Protein AF-A0A5R1NK77-F1 (afdb_monomer_lite)

Foldseek 3Di:
DDDDDDDPPDPDPDDPVVVVVVVVVVVVVVVVCCVVPPVVVLVVQDVCNVVVVLVVLLVVLLVLLVLLQVLQVLQVQQDCVCPCSRPCNVVVHPHSLRVCCVVVVDDSVVSVVSNVVSQQLDFDADPVRHTHHHVDPVVNVCSNRSHDPDDPPDDDD

Structure (mmCIF, N/CA/C/O backbone):
data_AF-A0A5R1NK77-F1
#
_entry.id   AF-A0A5R1NK77-F1
#
loop_
_atom_site.group_PDB
_atom_site.id
_atom_site.type_symbol
_atom_site.label_atom_id
_atom_site.label_alt_id
_atom_site.label_comp_id
_atom_site.label_asym_id
_atom_site.label_entity_id
_atom_site.label_seq_id
_atom_site.pdbx_PDB_ins_code
_atom_site.Cartn_x
_atom_site.Cartn_y
_atom_site.Cartn_z
_atom_site.occupancy
_atom_site.B_iso_or_equiv
_atom_site.auth_seq_id
_atom_site.auth_comp_id
_atom_site.auth_asym_id
_atom_site.auth_atom_id
_atom_site.pdbx_PDB_model_num
ATOM 1 N N . MET A 1 1 ? -29.852 -39.018 9.594 1.00 40.97 1 MET A N 1
ATOM 2 C CA . MET A 1 1 ? -28.531 -38.868 8.945 1.00 40.97 1 MET A CA 1
ATOM 3 C C . MET A 1 1 ? -28.377 -37.417 8.512 1.00 40.97 1 MET A C 1
ATOM 5 O O . MET A 1 1 ? -28.526 -37.112 7.339 1.00 40.97 1 MET A O 1
ATOM 9 N N . THR A 1 2 ? -28.159 -36.520 9.474 1.00 37.84 2 THR A N 1
ATOM 10 C CA . THR A 1 2 ? -28.092 -35.072 9.231 1.00 37.84 2 THR A CA 1
ATOM 11 C C . THR A 1 2 ? -26.660 -34.627 9.478 1.00 37.84 2 THR A C 1
ATOM 13 O O . THR A 1 2 ? -26.249 -34.467 10.623 1.00 37.84 2 THR A O 1
ATOM 16 N N . SER A 1 3 ? -25.877 -34.505 8.413 1.00 36.97 3 SER A N 1
ATOM 17 C CA . SER A 1 3 ? -24.554 -33.887 8.4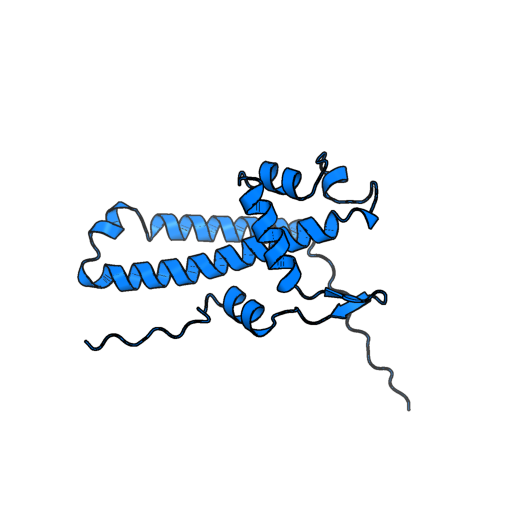53 1.00 36.97 3 SER A CA 1
ATOM 18 C C . SER A 1 3 ? -24.711 -32.364 8.445 1.00 36.97 3 SER A C 1
ATOM 20 O O . SER A 1 3 ? -25.256 -31.807 7.491 1.00 36.97 3 SER A O 1
ATOM 22 N N . LEU A 1 4 ? -24.253 -31.708 9.517 1.00 37.22 4 LEU A N 1
ATOM 23 C CA . LEU A 1 4 ? -23.977 -30.268 9.537 1.00 37.22 4 LEU A CA 1
ATOM 24 C C . LEU A 1 4 ? -22.867 -29.946 8.519 1.00 37.22 4 LEU A C 1
ATOM 26 O O . LEU A 1 4 ? -21.913 -30.722 8.430 1.00 37.22 4 LEU A O 1
ATOM 30 N N . PRO A 1 5 ? -22.918 -28.809 7.806 1.00 44.50 5 PRO A N 1
ATOM 31 C CA . PRO A 1 5 ? -21.735 -28.293 7.137 1.00 44.50 5 PRO A CA 1
ATOM 32 C C . PRO A 1 5 ? -20.773 -27.711 8.184 1.00 44.50 5 PRO A C 1
ATOM 34 O O . PRO A 1 5 ? -21.168 -26.915 9.036 1.00 44.50 5 PRO A O 1
ATOM 37 N N . GLU A 1 6 ? -19.511 -28.133 8.116 1.00 39.19 6 GLU A N 1
ATOM 38 C CA . GLU A 1 6 ? -18.385 -27.500 8.800 1.00 39.19 6 GLU A CA 1
ATOM 39 C C . GLU A 1 6 ? -18.332 -26.005 8.463 1.00 39.19 6 GLU A C 1
ATOM 41 O O . GLU A 1 6 ? -18.224 -25.606 7.303 1.00 39.19 6 GLU A O 1
ATOM 46 N N . THR A 1 7 ? -18.376 -25.173 9.500 1.00 36.28 7 THR A N 1
ATOM 47 C CA . THR A 1 7 ? -17.993 -23.764 9.429 1.00 36.28 7 THR A CA 1
ATOM 48 C C . THR A 1 7 ? -16.502 -23.688 9.084 1.00 36.28 7 THR A C 1
ATOM 50 O O . THR A 1 7 ? -15.697 -24.245 9.836 1.00 36.28 7 THR A O 1
ATOM 53 N N . PRO A 1 8 ? -16.078 -23.007 8.002 1.00 42.25 8 PRO A N 1
ATOM 54 C CA . PRO A 1 8 ? -14.660 -22.830 7.741 1.00 42.25 8 PRO A CA 1
ATOM 55 C C . PRO A 1 8 ? -14.063 -21.983 8.867 1.00 42.25 8 PRO A C 1
ATOM 57 O O . PRO A 1 8 ? -14.548 -20.892 9.176 1.00 42.25 8 PRO A O 1
ATOM 60 N N . ALA A 1 9 ? -13.034 -22.531 9.512 1.00 32.81 9 ALA A N 1
ATOM 61 C CA . ALA A 1 9 ? -12.301 -21.891 10.589 1.00 32.81 9 ALA A CA 1
ATOM 62 C C . ALA A 1 9 ? -11.898 -20.466 10.185 1.00 32.81 9 ALA A C 1
ATOM 64 O O . ALA A 1 9 ? -11.292 -20.244 9.136 1.00 32.81 9 ALA A O 1
ATOM 65 N N . ALA A 1 10 ? -12.255 -19.508 11.040 1.00 39.66 10 ALA A N 1
ATOM 66 C CA . ALA A 1 10 ? -11.809 -18.132 10.949 1.00 39.66 10 ALA A CA 1
ATOM 67 C C . ALA A 1 10 ? -10.282 -18.106 10.794 1.00 39.66 10 ALA A C 1
ATOM 69 O O . ALA A 1 10 ? -9.565 -18.573 11.676 1.00 39.66 10 ALA A O 1
ATOM 70 N N . ASP A 1 11 ? -9.833 -17.580 9.655 1.00 40.38 11 ASP A N 1
ATOM 71 C CA . ASP A 1 11 ? -8.439 -17.431 9.242 1.00 40.38 11 ASP A CA 1
ATOM 72 C C . ASP A 1 11 ? -7.568 -16.976 10.425 1.00 40.38 11 ASP A C 1
ATOM 74 O O . ASP A 1 11 ? -7.644 -15.827 10.887 1.00 40.38 11 ASP A O 1
ATOM 78 N N . ALA A 1 12 ? -6.820 -17.925 10.994 1.00 41.22 12 ALA A N 1
ATOM 79 C CA . ALA A 1 12 ? -5.947 -17.685 12.126 1.00 41.22 12 ALA A CA 1
ATOM 80 C C . ALA A 1 12 ? -4.888 -16.687 11.667 1.00 41.22 12 ALA A C 1
ATOM 82 O O . ALA A 1 12 ? -4.073 -16.996 10.799 1.00 41.22 12 ALA A O 1
ATOM 83 N N . ALA A 1 13 ? -4.929 -15.473 12.225 1.00 51.34 13 ALA A N 1
ATOM 84 C CA . ALA A 1 13 ? -4.011 -14.407 11.853 1.00 51.34 13 ALA A CA 1
ATOM 85 C C . ALA A 1 13 ? -2.571 -14.956 11.814 1.00 51.34 13 ALA A C 1
ATOM 87 O O . ALA A 1 13 ? -2.136 -15.531 12.819 1.00 51.34 13 ALA A O 1
ATOM 88 N N . PRO A 1 14 ? -1.840 -14.800 10.692 1.00 59.91 14 PRO A N 1
ATOM 89 C CA . PRO A 1 14 ? -0.502 -15.350 10.571 1.00 59.91 14 PRO A CA 1
ATOM 90 C C . PRO A 1 14 ? 0.342 -14.908 11.769 1.00 59.91 14 PRO A C 1
ATOM 92 O O . PRO A 1 14 ? 0.406 -13.718 12.094 1.00 59.91 14 PRO A O 1
ATOM 95 N N . GLY A 1 15 ? 0.939 -15.879 12.465 1.00 64.81 15 GLY A N 1
ATOM 96 C CA . GLY A 1 15 ? 1.728 -15.620 13.666 1.00 64.81 15 GLY A CA 1
ATOM 97 C C . GLY A 1 15 ? 2.932 -14.704 13.391 1.00 64.81 15 GLY A C 1
ATOM 98 O O . GLY A 1 15 ? 3.314 -14.497 12.238 1.00 64.81 15 GLY A O 1
ATOM 99 N N . PRO A 1 16 ? 3.592 -14.171 14.436 1.00 70.25 16 PRO A N 1
ATOM 100 C CA . PRO A 1 16 ? 4.721 -13.243 14.290 1.00 70.25 16 PRO A CA 1
ATOM 101 C C . PRO A 1 16 ? 5.866 -13.787 13.413 1.00 70.25 16 PRO A C 1
ATOM 103 O O . PRO A 1 16 ? 6.534 -13.009 12.736 1.00 70.25 16 PRO A O 1
ATOM 106 N N . SER A 1 17 ? 6.045 -15.112 13.364 1.00 77.12 17 SER A N 1
ATOM 107 C CA . SER A 1 17 ? 6.995 -15.789 12.468 1.00 77.12 17 SER A CA 1
ATOM 108 C C . SER A 1 17 ? 6.634 -15.632 10.982 1.00 77.12 17 SER A C 1
ATOM 110 O O . SER A 1 17 ? 7.486 -15.275 10.174 1.00 77.12 17 SER A O 1
ATOM 112 N N . ALA A 1 18 ? 5.356 -15.781 10.618 1.00 81.69 18 ALA A N 1
ATOM 113 C CA . ALA A 1 18 ? 4.898 -15.622 9.236 1.00 81.69 18 ALA A CA 1
ATOM 114 C C . ALA A 1 18 ? 5.074 -14.177 8.740 1.00 81.69 18 ALA A C 1
ATOM 116 O O . ALA A 1 18 ? 5.486 -13.947 7.605 1.00 81.69 18 ALA A O 1
ATOM 117 N N . ALA A 1 19 ? 4.839 -13.192 9.615 1.00 81.81 19 ALA A N 1
ATOM 118 C CA . ALA A 1 19 ? 5.123 -11.792 9.308 1.00 81.81 19 ALA A CA 1
ATOM 119 C C . ALA A 1 19 ? 6.626 -11.540 9.082 1.00 81.81 19 ALA A C 1
ATOM 121 O O . ALA A 1 19 ? 6.992 -10.793 8.177 1.00 81.81 19 ALA A O 1
ATOM 122 N N . ALA A 1 20 ? 7.502 -12.172 9.871 1.00 87.62 20 ALA A N 1
ATOM 123 C CA . ALA A 1 20 ? 8.949 -12.068 9.690 1.00 87.62 20 ALA A CA 1
ATOM 124 C C . ALA A 1 20 ? 9.416 -12.697 8.365 1.00 87.62 20 ALA A C 1
ATOM 126 O O . ALA A 1 20 ? 10.204 -12.073 7.652 1.00 87.62 20 ALA A O 1
ATOM 127 N N . CYS A 1 21 ? 8.889 -13.872 8.001 1.00 90.50 21 CYS A N 1
ATOM 128 C CA . CYS A 1 21 ? 9.139 -14.507 6.704 1.00 90.50 21 CYS A CA 1
ATOM 129 C C . CYS A 1 21 ? 8.709 -13.606 5.541 1.00 90.50 21 CYS A C 1
ATOM 131 O O . CYS A 1 21 ? 9.525 -13.310 4.674 1.00 90.50 21 CYS A O 1
ATOM 133 N N . ALA A 1 22 ? 7.485 -13.069 5.576 1.00 89.06 22 ALA A N 1
ATOM 134 C CA . ALA A 1 22 ? 6.996 -12.166 4.535 1.00 89.06 22 ALA A CA 1
ATOM 135 C C . ALA A 1 22 ? 7.875 -10.907 4.389 1.00 89.06 22 ALA A C 1
ATOM 137 O O . ALA A 1 22 ? 8.160 -10.455 3.281 1.00 89.06 22 ALA A O 1
ATOM 138 N N . VAL A 1 23 ? 8.357 -10.340 5.503 1.00 92.06 23 VAL A N 1
ATOM 139 C CA . VAL A 1 23 ? 9.300 -9.209 5.470 1.00 92.06 23 VAL A CA 1
ATOM 140 C C . VAL A 1 23 ? 10.643 -9.611 4.850 1.00 92.06 23 VAL A C 1
ATOM 142 O O . VAL A 1 23 ? 11.216 -8.825 4.093 1.00 92.06 23 VAL A O 1
ATOM 145 N N . ALA A 1 24 ? 11.160 -10.801 5.161 1.00 92.69 24 ALA A N 1
ATOM 146 C CA . ALA A 1 24 ? 12.404 -11.304 4.582 1.00 92.69 24 ALA A CA 1
ATOM 147 C C . ALA A 1 24 ? 12.276 -11.525 3.065 1.00 92.69 24 ALA A C 1
ATOM 149 O O . ALA A 1 24 ? 13.134 -11.068 2.311 1.00 92.69 24 ALA A O 1
ATOM 150 N N . GLU A 1 25 ? 11.175 -12.125 2.615 1.00 92.88 25 GLU A N 1
ATOM 151 C CA . GLU A 1 25 ? 10.868 -12.321 1.194 1.00 92.88 25 GLU A CA 1
ATOM 152 C C . GLU A 1 25 ? 10.759 -10.990 0.442 1.00 92.88 25 GLU A C 1
ATOM 154 O O . GLU A 1 25 ? 11.396 -10.811 -0.596 1.00 92.88 25 GLU A O 1
ATOM 159 N N . LEU A 1 26 ? 10.030 -10.008 0.989 1.00 92.56 26 LEU A N 1
ATOM 160 C CA . LEU A 1 26 ? 9.918 -8.675 0.384 1.00 92.56 26 LEU A CA 1
ATOM 161 C C . LEU A 1 26 ? 11.280 -7.981 0.245 1.00 92.56 26 LEU A C 1
ATOM 163 O O . LEU A 1 26 ? 11.536 -7.316 -0.760 1.00 92.56 26 LEU A O 1
ATOM 167 N N . ARG A 1 27 ? 12.167 -8.139 1.235 1.00 93.94 27 ARG A N 1
ATOM 168 C CA . ARG A 1 27 ? 13.537 -7.607 1.171 1.00 93.94 27 ARG A CA 1
ATOM 169 C C . ARG A 1 27 ? 14.371 -8.309 0.103 1.00 93.94 27 ARG A C 1
ATOM 171 O O . ARG A 1 27 ? 15.081 -7.624 -0.629 1.00 93.94 27 ARG A O 1
ATOM 178 N N . ALA A 1 28 ? 14.267 -9.632 -0.010 1.00 93.25 28 ALA A N 1
ATOM 179 C CA . ALA A 1 28 ? 14.971 -10.403 -1.032 1.00 93.25 28 ALA A CA 1
ATOM 180 C C . ALA A 1 28 ? 14.516 -10.016 -2.449 1.00 93.25 28 ALA A C 1
ATOM 182 O O . ALA A 1 28 ? 15.352 -9.758 -3.314 1.00 93.25 28 ALA A O 1
ATOM 183 N N . LEU A 1 29 ? 13.204 -9.877 -2.669 1.00 91.31 29 LEU A N 1
ATOM 184 C CA . LEU A 1 29 ? 12.649 -9.402 -3.940 1.00 91.31 29 LEU A CA 1
ATOM 185 C C . LEU A 1 29 ? 13.138 -7.988 -4.283 1.00 91.31 29 LEU A C 1
ATOM 187 O O . LEU A 1 29 ? 13.544 -7.734 -5.416 1.00 91.31 29 LEU A O 1
ATOM 191 N N . ALA A 1 30 ? 13.144 -7.070 -3.311 1.00 90.06 30 ALA A N 1
ATOM 192 C CA . ALA A 1 30 ? 13.646 -5.712 -3.519 1.00 90.06 30 ALA A CA 1
ATOM 193 C C . ALA A 1 30 ? 15.144 -5.688 -3.875 1.00 90.06 30 ALA A C 1
ATOM 195 O O . ALA A 1 30 ? 15.544 -4.940 -4.769 1.00 90.06 30 ALA A O 1
ATOM 196 N N . ALA A 1 31 ? 15.960 -6.520 -3.219 1.00 89.19 31 ALA A N 1
ATOM 197 C CA . ALA A 1 31 ? 17.381 -6.660 -3.530 1.00 89.19 31 ALA A CA 1
ATOM 198 C C . ALA A 1 31 ? 17.599 -7.194 -4.957 1.00 89.19 31 ALA A C 1
ATOM 200 O O . ALA A 1 31 ? 18.307 -6.562 -5.740 1.00 89.19 31 ALA A O 1
ATOM 201 N N . GLY A 1 32 ? 16.912 -8.279 -5.334 1.00 90.31 32 GLY A N 1
ATOM 202 C CA . GLY A 1 32 ? 17.013 -8.860 -6.678 1.00 90.31 32 GLY A CA 1
ATOM 203 C C . GLY A 1 32 ? 16.576 -7.902 -7.794 1.00 90.31 32 GLY A C 1
ATOM 204 O O . GLY A 1 32 ? 17.210 -7.839 -8.852 1.00 90.31 32 GLY A O 1
ATOM 205 N N . LEU A 1 33 ? 15.541 -7.086 -7.553 1.00 87.31 33 LEU A N 1
ATOM 206 C CA . LEU A 1 33 ? 15.130 -6.021 -8.478 1.00 87.31 33 LEU A CA 1
ATOM 207 C C . LEU A 1 33 ? 16.206 -4.939 -8.624 1.00 87.31 33 LEU A C 1
ATOM 209 O O . LEU A 1 33 ? 16.495 -4.519 -9.743 1.00 87.31 33 LEU A O 1
ATOM 213 N N . GLY A 1 34 ? 16.815 -4.500 -7.519 1.00 84.44 34 GLY A N 1
ATOM 214 C CA . GLY A 1 34 ? 17.885 -3.498 -7.534 1.00 84.44 34 GLY A CA 1
ATOM 215 C C . GLY A 1 34 ? 19.156 -3.975 -8.244 1.00 84.44 34 GLY A C 1
ATOM 216 O O . GLY A 1 34 ? 19.842 -3.184 -8.893 1.00 84.44 34 GLY A O 1
ATOM 217 N N . GLU A 1 35 ? 19.457 -5.270 -8.170 1.00 84.56 35 GLU A N 1
ATOM 218 C CA . GLU A 1 35 ? 20.558 -5.890 -8.910 1.00 84.56 35 GLU A CA 1
ATOM 219 C C . GLU A 1 35 ? 20.272 -5.970 -10.412 1.00 84.56 35 GLU A C 1
ATOM 221 O O . GLU A 1 35 ? 21.148 -5.645 -11.217 1.00 84.56 35 GLU A O 1
ATOM 226 N N . SER A 1 36 ? 19.043 -6.340 -10.780 1.00 79.12 36 SER A N 1
ATOM 227 C CA . SER A 1 36 ? 18.631 -6.565 -12.172 1.00 79.12 36 SER A CA 1
ATOM 228 C C . SER A 1 36 ? 18.364 -5.269 -12.948 1.00 79.12 36 SER A C 1
ATOM 230 O O . SER A 1 36 ? 18.689 -5.169 -14.129 1.00 79.12 36 SER A O 1
ATOM 232 N N . LEU A 1 37 ? 17.782 -4.256 -12.296 1.00 78.12 37 LEU A N 1
ATOM 233 C CA . LEU A 1 37 ? 17.339 -2.996 -12.909 1.00 78.12 37 LEU A CA 1
ATOM 234 C C . LEU A 1 37 ? 18.116 -1.798 -12.358 1.00 78.12 37 LEU A C 1
ATOM 236 O O . LEU A 1 37 ? 17.546 -0.796 -11.921 1.00 78.12 37 LEU A O 1
ATOM 240 N N . ARG A 1 38 ? 19.448 -1.879 -12.392 1.00 78.38 38 ARG A N 1
ATOM 241 C CA . ARG A 1 38 ? 20.295 -0.731 -12.048 1.00 78.38 38 ARG A CA 1
ATOM 242 C C . ARG A 1 38 ? 19.979 0.447 -12.969 1.00 78.38 38 ARG A C 1
ATOM 244 O O . ARG A 1 38 ? 19.789 0.269 -14.169 1.00 78.38 38 ARG A O 1
ATOM 251 N N . TYR A 1 39 ? 20.009 1.667 -12.433 1.00 67.81 39 TYR A N 1
ATOM 252 C CA . TYR A 1 39 ? 19.754 2.895 -13.201 1.00 67.81 39 TYR A CA 1
ATOM 253 C C . TYR A 1 39 ? 20.605 2.989 -14.483 1.00 67.81 39 TYR A C 1
ATOM 255 O O . TYR A 1 39 ? 20.131 3.410 -15.535 1.00 67.81 39 TYR A O 1
ATOM 263 N N . SER A 1 40 ? 21.853 2.517 -14.428 1.00 68.31 40 SER A N 1
ATOM 264 C CA . SER A 1 40 ? 22.761 2.459 -15.578 1.00 68.31 40 SER A CA 1
ATOM 265 C C . SER A 1 40 ? 22.330 1.477 -16.677 1.00 68.31 40 SER A C 1
ATOM 267 O O . SER A 1 40 ? 22.705 1.674 -17.832 1.00 68.31 40 SER A O 1
ATOM 269 N N . ALA A 1 41 ? 21.542 0.449 -16.349 1.00 70.00 41 ALA A N 1
ATOM 270 C CA . ALA A 1 41 ? 20.988 -0.499 -17.314 1.00 70.00 41 ALA A CA 1
ATOM 271 C C . ALA A 1 41 ? 19.822 0.110 -18.104 1.00 70.00 41 ALA A C 1
ATOM 273 O O . ALA A 1 41 ? 19.690 -0.170 -19.291 1.00 70.00 41 ALA A O 1
ATOM 274 N N . VAL A 1 42 ? 19.041 1.009 -17.489 1.00 69.50 42 VAL A N 1
ATOM 275 C CA . VAL A 1 42 ? 17.888 1.660 -18.137 1.00 69.50 42 VAL A CA 1
ATOM 276 C C . VAL A 1 42 ? 18.301 2.422 -19.399 1.00 69.50 42 VAL A C 1
ATOM 278 O O . VAL A 1 42 ? 17.603 2.370 -20.404 1.00 69.50 42 VAL A O 1
ATOM 281 N N . ARG A 1 43 ? 19.482 3.057 -19.386 1.00 70.25 43 ARG A N 1
ATOM 282 C CA . ARG A 1 43 ? 20.026 3.807 -20.533 1.00 70.25 43 ARG A CA 1
ATOM 283 C C . ARG A 1 43 ? 20.440 2.925 -21.721 1.00 70.25 43 ARG A C 1
ATOM 285 O O . ARG A 1 43 ? 20.710 3.460 -22.785 1.00 70.25 43 ARG A O 1
ATOM 292 N N . ARG A 1 44 ? 20.564 1.607 -21.530 1.00 71.62 44 ARG A N 1
ATOM 293 C CA . ARG A 1 44 ? 20.968 0.648 -22.575 1.00 71.62 44 ARG A CA 1
ATOM 294 C C . ARG A 1 44 ? 19.792 -0.059 -23.238 1.00 71.62 44 ARG A C 1
ATOM 296 O O . ARG A 1 44 ? 20.007 -0.828 -24.168 1.00 71.62 44 ARG A O 1
ATOM 303 N N . PHE A 1 45 ? 18.574 0.133 -22.742 1.00 77.00 45 PHE A N 1
ATOM 304 C CA . PHE A 1 45 ? 17.404 -0.381 -23.431 1.00 77.00 45 PHE A CA 1
ATOM 305 C C . PHE A 1 45 ? 17.055 0.626 -24.524 1.00 77.00 45 PHE A C 1
ATOM 307 O O . PHE A 1 45 ? 16.535 1.690 -24.216 1.00 77.00 45 PHE A O 1
ATOM 314 N N . ASP A 1 46 ? 17.395 0.310 -25.773 1.00 76.38 46 ASP A N 1
ATOM 315 C CA . ASP A 1 46 ? 16.994 1.101 -26.940 1.00 76.38 46 ASP A CA 1
ATOM 316 C C . ASP A 1 46 ? 15.489 0.855 -27.198 1.00 76.38 46 ASP A C 1
ATOM 318 O O . ASP A 1 46 ? 14.629 1.305 -26.437 1.00 76.38 46 ASP A O 1
ATOM 322 N N . ASP A 1 47 ? 15.136 0.002 -28.161 1.00 74.81 47 ASP A N 1
ATOM 323 C CA . ASP A 1 47 ? 13.735 -0.341 -28.470 1.00 74.81 47 ASP A CA 1
ATOM 324 C C . ASP A 1 47 ? 13.031 -1.136 -27.351 1.00 74.81 47 ASP A C 1
ATOM 326 O O . ASP A 1 47 ? 11.801 -1.214 -27.267 1.00 74.81 47 ASP A O 1
ATOM 330 N N . GLY A 1 48 ? 13.813 -1.733 -26.447 1.00 82.06 48 GLY A N 1
ATOM 331 C CA . GLY A 1 48 ? 13.313 -2.476 -25.291 1.00 82.06 48 GLY A CA 1
ATOM 332 C C . GLY A 1 48 ? 12.781 -1.594 -24.157 1.00 82.06 48 GLY A C 1
ATOM 333 O O . GLY A 1 48 ? 12.088 -2.111 -23.277 1.00 82.06 48 GLY A O 1
ATOM 334 N N . LEU A 1 49 ? 13.062 -0.283 -24.159 1.00 85.38 49 LEU A N 1
ATOM 335 C CA . LEU A 1 49 ? 12.773 0.595 -23.020 1.00 85.38 49 LEU A CA 1
ATOM 336 C C . LEU A 1 49 ? 11.289 0.642 -22.672 1.00 85.38 49 LEU A C 1
ATOM 338 O O . LEU A 1 49 ? 10.924 0.540 -21.504 1.00 85.38 49 LEU A O 1
ATOM 342 N N . LEU A 1 50 ? 10.420 0.751 -23.679 1.00 87.75 50 LEU A N 1
ATOM 343 C CA . LEU A 1 50 ? 8.972 0.817 -23.466 1.00 87.75 50 LEU A CA 1
ATOM 344 C C . LEU A 1 50 ? 8.407 -0.504 -22.925 1.00 87.75 50 LEU A C 1
ATOM 346 O O . LEU A 1 50 ? 7.473 -0.496 -22.120 1.00 87.75 50 LEU A O 1
ATOM 350 N N . ARG A 1 51 ? 8.994 -1.644 -23.312 1.00 86.31 51 ARG A N 1
ATOM 351 C CA . ARG A 1 51 ? 8.624 -2.959 -22.763 1.00 86.31 51 ARG A CA 1
ATOM 352 C C . ARG A 1 51 ? 9.035 -3.065 -21.297 1.00 86.31 51 ARG A C 1
ATOM 354 O O . ARG A 1 51 ? 8.229 -3.492 -20.474 1.00 86.31 51 ARG A O 1
ATOM 361 N N . VAL A 1 52 ? 10.245 -2.609 -20.964 1.00 86.44 52 VAL A N 1
ATOM 362 C CA . VAL A 1 52 ? 10.726 -2.536 -19.577 1.00 86.44 52 VAL A CA 1
ATOM 363 C C . VAL A 1 52 ? 9.849 -1.594 -18.750 1.00 86.44 52 VAL A C 1
ATOM 365 O O . VAL A 1 52 ? 9.389 -1.987 -17.683 1.00 86.44 52 VAL A O 1
ATOM 368 N N . ALA A 1 53 ? 9.534 -0.398 -19.256 1.00 86.75 53 ALA A N 1
ATOM 369 C CA . ALA A 1 53 ? 8.641 0.550 -18.591 1.00 86.75 53 ALA A CA 1
ATOM 370 C C . ALA A 1 53 ? 7.253 -0.060 -18.332 1.00 86.75 53 ALA A C 1
ATOM 372 O O . ALA A 1 53 ? 6.726 0.040 -17.227 1.00 86.75 53 ALA A O 1
ATOM 373 N N . THR A 1 54 ? 6.694 -0.778 -19.310 1.00 88.12 54 THR A N 1
ATOM 374 C CA . THR A 1 54 ? 5.412 -1.482 -19.153 1.00 88.12 54 THR A CA 1
ATOM 375 C C . THR A 1 54 ? 5.479 -2.551 -18.058 1.00 88.12 54 THR A C 1
ATOM 377 O O . THR A 1 54 ? 4.563 -2.650 -17.241 1.00 88.12 54 THR A O 1
ATOM 380 N N . ALA A 1 55 ? 6.561 -3.332 -18.004 1.00 87.00 55 ALA A N 1
ATOM 381 C CA . ALA A 1 55 ? 6.752 -4.358 -16.980 1.00 87.00 55 ALA A CA 1
ATOM 382 C C . ALA A 1 55 ? 6.912 -3.752 -15.573 1.00 87.00 55 ALA A C 1
ATOM 384 O O . ALA A 1 55 ? 6.304 -4.239 -14.618 1.00 87.00 55 ALA A O 1
ATOM 385 N N . VAL A 1 56 ? 7.666 -2.654 -15.453 1.00 88.31 56 VAL A N 1
ATOM 386 C CA . VAL A 1 56 ? 7.814 -1.893 -14.202 1.00 88.31 56 VAL A CA 1
ATOM 387 C C . VAL A 1 56 ? 6.461 -1.378 -13.716 1.00 88.31 56 VAL A C 1
ATOM 389 O O . VAL A 1 56 ? 6.159 -1.483 -12.532 1.00 88.31 56 VAL A O 1
ATOM 392 N N . GLU A 1 57 ? 5.611 -0.894 -14.619 1.00 90.50 57 GLU A N 1
ATOM 393 C CA . GLU A 1 57 ? 4.261 -0.438 -14.283 1.00 90.50 57 GLU A CA 1
ATOM 394 C C . GLU A 1 57 ? 3.344 -1.577 -13.798 1.00 90.50 57 GLU A C 1
ATOM 396 O O . GLU A 1 57 ? 2.566 -1.389 -12.861 1.00 90.50 57 GLU A O 1
ATOM 401 N N . VAL A 1 58 ? 3.430 -2.775 -14.391 1.00 87.50 58 VAL A N 1
ATOM 402 C CA . VAL A 1 58 ? 2.689 -3.960 -13.907 1.00 87.50 58 VAL A CA 1
ATOM 403 C C . VAL A 1 58 ? 3.105 -4.308 -12.479 1.00 87.50 58 VAL A C 1
ATOM 405 O O . VAL A 1 58 ? 2.245 -4.444 -11.606 1.00 87.50 58 VAL A O 1
ATOM 408 N N . LEU A 1 59 ? 4.413 -4.383 -12.225 1.00 88.44 59 LEU A N 1
ATOM 409 C CA . LEU A 1 59 ? 4.956 -4.646 -10.893 1.00 88.44 59 LEU A CA 1
ATOM 410 C C . LEU A 1 59 ? 4.564 -3.544 -9.896 1.00 88.44 59 LEU A C 1
ATOM 412 O O . LEU A 1 59 ? 4.132 -3.832 -8.780 1.00 88.44 59 LEU A O 1
ATOM 416 N N . GLY A 1 60 ? 4.662 -2.277 -10.304 1.00 89.75 60 GLY A N 1
ATOM 417 C CA . GLY A 1 60 ? 4.278 -1.122 -9.496 1.00 89.75 60 GLY A CA 1
ATOM 418 C C . GLY A 1 60 ? 2.827 -1.201 -9.029 1.00 89.75 60 GLY A C 1
ATOM 419 O O . GLY A 1 60 ? 2.555 -0.994 -7.846 1.00 89.75 60 GLY A O 1
ATOM 420 N N . ARG A 1 61 ? 1.906 -1.605 -9.914 1.00 88.50 61 ARG A N 1
ATOM 421 C CA . ARG A 1 61 ? 0.493 -1.815 -9.564 1.00 88.50 61 ARG A CA 1
ATOM 422 C C . ARG A 1 61 ? 0.285 -2.946 -8.559 1.00 88.50 61 ARG A C 1
ATOM 424 O O . ARG A 1 61 ? -0.525 -2.779 -7.651 1.00 88.50 61 ARG A O 1
ATOM 431 N N . GLN A 1 62 ? 1.024 -4.051 -8.670 1.00 86.19 62 GLN A N 1
ATOM 432 C CA . GLN A 1 62 ? 0.967 -5.141 -7.685 1.00 86.19 62 GLN A CA 1
ATOM 433 C C . GLN A 1 62 ? 1.454 -4.671 -6.306 1.00 86.19 62 GLN A C 1
ATOM 435 O O . GLN A 1 62 ? 0.808 -4.913 -5.286 1.00 86.19 62 GLN A O 1
ATOM 440 N N . VAL A 1 63 ? 2.560 -3.922 -6.264 1.00 91.62 63 VAL A N 1
ATOM 441 C CA . VAL A 1 63 ? 3.076 -3.332 -5.019 1.00 91.62 63 VAL A CA 1
ATOM 442 C C . VAL A 1 63 ? 2.093 -2.306 -4.444 1.00 91.62 63 VAL A C 1
ATOM 444 O O . VAL A 1 63 ? 1.874 -2.261 -3.230 1.00 91.62 63 VAL A O 1
ATOM 447 N N . ASP A 1 64 ? 1.458 -1.495 -5.288 1.00 90.56 64 ASP A N 1
ATOM 448 C CA . ASP A 1 64 ? 0.413 -0.563 -4.866 1.00 90.56 64 ASP A CA 1
ATOM 449 C C . ASP A 1 64 ? -0.824 -1.280 -4.323 1.00 90.56 64 ASP A C 1
ATOM 451 O O . ASP A 1 64 ? -1.407 -0.805 -3.344 1.00 90.56 64 ASP A O 1
ATOM 455 N N . ALA A 1 65 ? -1.166 -2.457 -4.852 1.00 86.69 65 ALA A N 1
ATOM 456 C CA . ALA A 1 65 ? -2.199 -3.316 -4.284 1.00 86.69 65 ALA A CA 1
ATOM 457 C C . ALA A 1 65 ? -1.901 -3.686 -2.833 1.00 86.69 65 ALA A C 1
ATOM 459 O O . ALA A 1 65 ? -2.740 -3.486 -1.952 1.00 86.69 65 ALA A O 1
ATOM 460 N N . LEU A 1 66 ? -0.675 -4.138 -2.567 1.00 89.81 66 LEU A N 1
ATOM 461 C CA . LEU A 1 66 ? -0.226 -4.489 -1.222 1.00 89.81 66 LEU A CA 1
ATOM 462 C C . LEU A 1 66 ? -0.202 -3.266 -0.295 1.00 89.81 66 LEU A C 1
ATOM 464 O O . LEU A 1 66 ? -0.640 -3.344 0.854 1.00 89.81 66 LEU A O 1
ATOM 468 N N . ARG A 1 67 ? 0.240 -2.102 -0.787 1.00 94.00 67 ARG A N 1
ATOM 469 C CA . ARG A 1 67 ? 0.209 -0.837 -0.026 1.00 94.00 67 ARG A CA 1
ATOM 470 C C . ARG A 1 67 ? -1.215 -0.424 0.346 1.00 94.00 67 ARG A C 1
ATOM 472 O O . ARG A 1 67 ? -1.441 0.097 1.436 1.00 94.00 67 ARG A O 1
ATOM 479 N N . VAL A 1 68 ? -2.172 -0.631 -0.553 1.00 94.06 68 VAL A N 1
ATOM 480 C CA . VAL A 1 68 ? -3.590 -0.332 -0.323 1.00 94.06 68 VAL A CA 1
ATOM 481 C C . VAL A 1 68 ? -4.203 -1.329 0.661 1.00 94.06 68 VAL A C 1
ATOM 483 O O . VAL A 1 68 ? -4.867 -0.906 1.607 1.00 94.06 68 VAL A O 1
ATOM 486 N N . ALA A 1 69 ? -3.943 -2.626 0.489 1.00 89.75 69 ALA A N 1
ATOM 487 C CA . ALA A 1 69 ? -4.450 -3.683 1.361 1.00 89.75 69 ALA A CA 1
ATOM 488 C C . ALA A 1 69 ? -3.931 -3.542 2.802 1.00 89.75 69 ALA A C 1
ATOM 490 O O . ALA A 1 69 ? -4.715 -3.541 3.751 1.00 89.75 69 ALA A O 1
ATOM 491 N N . THR A 1 70 ? -2.624 -3.326 2.973 1.00 92.94 70 THR A N 1
ATOM 492 C CA . THR A 1 70 ? -2.011 -3.118 4.297 1.00 92.94 70 THR A CA 1
ATOM 493 C C . THR A 1 70 ? -2.544 -1.861 4.983 1.00 92.94 70 THR A C 1
ATOM 495 O O . THR A 1 70 ? -2.873 -1.902 6.169 1.00 92.94 70 THR A O 1
ATOM 498 N N . ALA A 1 71 ? -2.718 -0.756 4.249 1.00 95.81 71 ALA A N 1
ATOM 499 C CA . ALA A 1 71 ? -3.338 0.454 4.787 1.00 95.81 71 ALA A CA 1
ATOM 500 C C . ALA A 1 71 ? -4.797 0.221 5.217 1.00 95.81 71 ALA A C 1
ATOM 502 O O . ALA A 1 71 ? -5.214 0.723 6.262 1.00 95.81 71 ALA A O 1
ATOM 503 N N . ALA A 1 72 ? -5.567 -0.549 4.442 1.00 93.88 72 ALA A N 1
ATOM 504 C CA . ALA A 1 72 ? -6.943 -0.905 4.779 1.00 93.88 72 ALA A CA 1
ATOM 505 C C . ALA A 1 72 ? -7.021 -1.696 6.090 1.00 93.88 72 ALA A C 1
ATOM 507 O O . ALA A 1 72 ? -7.849 -1.382 6.942 1.00 93.88 72 ALA A O 1
ATOM 508 N N . GLU A 1 73 ? -6.133 -2.674 6.268 1.00 93.19 73 GLU A N 1
ATOM 509 C CA . GLU A 1 73 ? -6.084 -3.507 7.469 1.00 93.19 73 GLU A CA 1
ATOM 510 C C . GLU A 1 73 ? -5.653 -2.707 8.704 1.00 93.19 73 GLU A C 1
ATOM 512 O O . GLU A 1 73 ? -6.241 -2.835 9.779 1.00 93.19 73 GLU A O 1
ATOM 517 N N . VAL A 1 74 ? -4.677 -1.804 8.559 1.00 94.88 74 VAL A N 1
ATOM 518 C CA . VAL A 1 74 ? -4.292 -0.886 9.643 1.00 94.88 74 VAL A CA 1
ATOM 519 C C . VAL A 1 74 ? -5.457 0.024 10.029 1.00 94.88 74 VAL A C 1
ATOM 521 O O . VAL A 1 74 ? -5.698 0.228 11.221 1.00 94.88 74 VAL A O 1
ATOM 524 N N . ALA A 1 75 ? -6.200 0.549 9.051 1.00 94.50 75 ALA A N 1
ATOM 525 C CA . ALA A 1 75 ? -7.384 1.364 9.305 1.00 94.50 75 ALA A CA 1
ATOM 526 C C . ALA A 1 75 ? -8.481 0.568 10.025 1.00 94.50 75 ALA A C 1
ATOM 528 O O . ALA A 1 75 ? -9.078 1.072 10.975 1.00 94.50 75 ALA A O 1
ATOM 529 N N . ASP A 1 76 ? -8.715 -0.673 9.598 1.00 92.69 76 ASP A N 1
ATOM 530 C CA . ASP A 1 76 ? -9.703 -1.582 10.172 1.00 92.69 76 ASP A CA 1
ATOM 531 C C . ASP A 1 76 ? -9.404 -1.913 11.635 1.00 92.69 76 ASP A C 1
ATOM 533 O O . ASP A 1 76 ? -10.255 -1.759 12.509 1.00 92.69 76 ASP A O 1
ATOM 537 N N . ARG A 1 77 ? -8.152 -2.270 11.928 1.00 93.50 77 ARG A N 1
ATOM 538 C CA . ARG A 1 77 ? -7.698 -2.575 13.291 1.00 93.50 77 ARG A CA 1
ATOM 539 C C . ARG A 1 77 ? -7.539 -1.338 14.169 1.00 93.50 77 ARG A C 1
ATOM 541 O O . ARG A 1 77 ? -7.274 -1.468 15.361 1.00 93.50 77 ARG A O 1
ATOM 548 N N . SER A 1 78 ? -7.675 -0.139 13.606 1.00 95.75 78 SER A N 1
ATOM 549 C CA . SER A 1 78 ? -7.560 1.136 14.325 1.00 95.75 78 SER A CA 1
ATOM 550 C C . SER A 1 78 ? -8.881 1.900 14.417 1.00 95.75 78 SER A C 1
ATOM 552 O O . SER A 1 78 ? -8.869 3.093 14.735 1.00 95.75 78 SER A O 1
ATOM 554 N N . ARG A 1 79 ? -10.011 1.256 14.110 1.00 92.94 79 ARG A N 1
ATOM 555 C CA . ARG A 1 79 ? -11.312 1.923 14.132 1.00 92.94 79 ARG A CA 1
ATOM 556 C C . ARG A 1 79 ? -11.641 2.514 15.509 1.00 92.94 79 ARG A C 1
ATOM 558 O O . ARG A 1 79 ? -11.279 1.912 16.524 1.00 92.94 79 ARG A O 1
ATOM 565 N N . PRO A 1 80 ? -12.340 3.664 15.554 1.00 90.38 80 PRO A N 1
ATOM 566 C CA . PRO A 1 80 ? -12.747 4.300 16.806 1.00 90.38 80 PRO A CA 1
ATOM 567 C C . PRO A 1 80 ? -13.530 3.371 17.739 1.00 90.38 80 PRO A C 1
ATOM 569 O O . PRO A 1 80 ? -13.309 3.416 18.946 1.00 90.38 80 PRO A O 1
ATOM 572 N N . GLU A 1 81 ? -14.365 2.487 17.181 1.00 92.44 81 GLU A N 1
ATOM 573 C CA . GLU A 1 81 ? -15.185 1.520 17.932 1.00 92.44 81 GLU A CA 1
ATOM 574 C C . GLU A 1 81 ? -14.372 0.593 18.855 1.00 92.44 81 GLU A C 1
ATOM 576 O O . GLU A 1 81 ? -14.904 0.059 19.822 1.00 92.44 81 GLU A O 1
ATOM 581 N N . LEU A 1 82 ? -13.072 0.416 18.593 1.00 90.81 82 LEU A N 1
ATOM 582 C CA . LEU A 1 82 ? -12.182 -0.411 19.411 1.00 90.81 82 LEU A CA 1
ATOM 583 C C . LEU A 1 82 ? -11.607 0.331 20.633 1.00 90.81 82 LEU A C 1
ATOM 585 O O . LEU A 1 82 ? -10.861 -0.267 21.410 1.00 90.81 82 LEU A O 1
ATOM 589 N N . GLY A 1 83 ? -11.892 1.627 20.805 1.00 91.19 83 GLY A N 1
ATOM 590 C CA . GLY A 1 83 ? -11.452 2.420 21.957 1.00 91.19 83 GLY A CA 1
ATOM 591 C C . GLY A 1 83 ? -9.933 2.385 22.169 1.00 91.19 83 GLY A C 1
ATOM 592 O O . GLY A 1 83 ? -9.154 2.659 21.256 1.00 91.19 83 GLY A O 1
ATOM 593 N N . THR A 1 84 ? -9.489 2.027 23.376 1.00 90.12 84 THR A N 1
ATOM 594 C CA . THR A 1 84 ? -8.062 1.831 23.714 1.00 90.12 84 THR A CA 1
ATOM 595 C C . THR A 1 84 ? -7.465 0.571 23.078 1.00 90.12 84 THR A C 1
ATOM 597 O O . THR A 1 84 ? -6.249 0.463 22.920 1.00 90.12 84 THR A O 1
ATOM 600 N N . GLY A 1 85 ? -8.315 -0.370 22.658 1.00 92.19 85 GLY A N 1
ATOM 601 C CA . GLY A 1 85 ? -7.938 -1.601 21.974 1.00 92.19 85 GLY A CA 1
ATOM 602 C C . GLY A 1 85 ? -7.456 -1.396 20.536 1.00 92.19 85 GLY A C 1
ATOM 603 O O . GLY A 1 85 ? -6.813 -2.298 19.985 1.00 92.19 85 GLY A O 1
ATOM 604 N N . ARG A 1 86 ? -7.731 -0.225 19.945 1.00 94.88 86 ARG A N 1
ATOM 605 C CA . ARG A 1 86 ? -7.377 0.113 18.562 1.00 94.88 86 ARG A CA 1
ATOM 606 C C . ARG A 1 86 ? -5.860 0.091 18.346 1.00 94.88 86 ARG A C 1
ATOM 608 O O . ARG A 1 86 ? -5.087 0.579 19.173 1.00 94.88 86 ARG A O 1
ATOM 615 N N . LEU A 1 87 ? -5.425 -0.451 17.209 1.00 95.38 87 LEU A N 1
ATOM 616 C CA . LEU A 1 87 ? -4.014 -0.648 16.867 1.00 95.38 87 LEU A CA 1
ATOM 617 C C . LEU A 1 87 ? -3.211 0.657 16.933 1.00 95.38 87 LEU A C 1
ATOM 619 O O . LEU A 1 87 ? -2.112 0.652 17.482 1.00 95.38 87 LEU A O 1
ATOM 623 N N . SER A 1 88 ? -3.759 1.771 16.437 1.00 93.94 88 SER A N 1
ATOM 624 C CA . SER A 1 88 ? -3.099 3.078 16.537 1.00 93.94 88 SER A CA 1
ATOM 625 C C . SER A 1 88 ? -2.779 3.451 17.986 1.00 93.94 88 SER A C 1
ATOM 627 O O . SER A 1 88 ? -1.630 3.769 18.278 1.00 93.94 88 SER A O 1
ATOM 629 N N . ALA A 1 89 ? -3.730 3.303 18.915 1.00 93.25 89 ALA A N 1
ATOM 630 C CA . ALA A 1 89 ? -3.519 3.618 20.328 1.00 93.25 89 ALA A CA 1
ATOM 631 C C . ALA A 1 89 ? -2.464 2.702 20.964 1.00 93.25 89 ALA A C 1
ATOM 633 O O . ALA A 1 89 ? -1.530 3.192 21.594 1.00 93.25 89 ALA A O 1
ATOM 634 N N . LYS A 1 90 ? -2.539 1.387 20.710 1.00 95.50 90 LYS A N 1
ATOM 635 C CA . LYS A 1 90 ? -1.544 0.402 21.184 1.00 95.50 90 LYS A CA 1
ATOM 636 C C . LYS A 1 90 ? -0.127 0.671 20.680 1.00 95.50 90 LYS A C 1
ATOM 638 O O . LYS A 1 90 ? 0.840 0.201 21.272 1.00 95.50 90 LYS A O 1
ATOM 643 N N . ARG A 1 91 ? 0.007 1.387 19.564 1.00 94.19 91 ARG A N 1
ATOM 644 C CA . ARG A 1 91 ? 1.291 1.771 18.971 1.00 94.19 91 ARG A CA 1
ATOM 645 C C . ARG A 1 91 ? 1.620 3.249 19.202 1.00 94.19 91 ARG A C 1
ATOM 647 O O . ARG A 1 91 ? 2.526 3.757 18.554 1.00 94.19 91 ARG A O 1
ATOM 654 N N . GLY A 1 92 ? 0.912 3.951 20.090 1.00 90.12 92 GLY A N 1
ATOM 655 C CA . GLY A 1 92 ? 1.192 5.352 20.424 1.00 90.12 92 GLY A CA 1
ATOM 656 C C . GLY A 1 92 ? 0.931 6.337 19.278 1.00 90.12 92 GLY A C 1
ATOM 657 O O . GLY A 1 92 ? 1.686 7.290 19.113 1.00 90.12 92 GLY A O 1
ATOM 658 N N . GLY A 1 93 ? -0.065 6.072 18.431 1.00 87.38 93 GLY A N 1
ATOM 659 C CA . GLY A 1 93 ? -0.573 6.986 17.403 1.00 87.38 93 GLY A CA 1
ATOM 660 C C . GLY A 1 93 ? -2.031 7.367 17.675 1.00 87.38 93 GLY A C 1
ATOM 661 O O . GLY A 1 93 ? -2.829 6.544 18.136 1.00 87.38 93 GLY A O 1
ATOM 662 N N . ARG A 1 94 ? -2.413 8.613 17.381 1.00 90.19 94 ARG A N 1
ATOM 663 C CA . ARG A 1 94 ? -3.767 9.131 17.659 1.00 90.19 94 ARG A CA 1
ATOM 664 C C . ARG A 1 94 ? -4.774 8.666 16.612 1.00 90.19 94 ARG A C 1
ATOM 666 O O . ARG A 1 94 ? -5.952 8.478 16.924 1.00 90.19 94 ARG A O 1
ATOM 673 N N . THR A 1 95 ? -4.302 8.443 15.385 1.00 94.56 95 THR A N 1
ATOM 674 C CA . THR A 1 95 ? -5.102 7.989 14.239 1.00 94.56 95 THR A CA 1
ATOM 675 C C . THR A 1 95 ? -4.373 6.898 13.437 1.00 94.56 95 THR A C 1
ATOM 677 O O . THR A 1 95 ? -3.146 6.796 13.515 1.00 94.56 95 THR A O 1
ATOM 680 N N . PRO A 1 96 ? -5.086 6.074 12.643 1.00 95.38 96 PRO A N 1
ATOM 681 C CA . PRO A 1 96 ? -4.439 5.151 11.706 1.00 95.38 96 PRO A CA 1
ATOM 682 C C . PRO A 1 96 ? -3.594 5.856 10.638 1.00 95.38 96 PRO A C 1
ATOM 684 O O . PRO A 1 96 ? -2.569 5.313 10.236 1.00 95.38 96 PRO A O 1
ATOM 687 N N . GLY A 1 97 ? -4.006 7.052 10.195 1.00 95.94 97 GLY A N 1
ATOM 688 C CA . GLY A 1 97 ? -3.249 7.856 9.230 1.00 95.94 97 GLY A CA 1
ATOM 689 C C . GLY A 1 97 ? -1.879 8.232 9.781 1.00 95.94 97 GLY A C 1
ATOM 690 O O . GLY A 1 97 ? -0.870 7.868 9.192 1.00 95.94 97 GLY A O 1
ATOM 691 N N . GLU A 1 98 ? -1.850 8.813 10.981 1.00 95.31 98 GLU A N 1
ATOM 692 C CA . GLU A 1 98 ? -0.610 9.158 11.691 1.00 95.31 98 GLU A CA 1
ATOM 693 C C . GLU A 1 98 ? 0.294 7.934 11.913 1.00 95.31 98 GLU A C 1
ATOM 695 O O . GLU A 1 98 ? 1.507 8.005 11.711 1.00 95.31 98 GLU A O 1
ATOM 700 N N . LEU A 1 99 ? -0.286 6.787 12.293 1.00 95.94 99 LEU A N 1
ATOM 701 C CA . LEU A 1 99 ? 0.483 5.551 12.448 1.00 95.94 99 LEU A CA 1
ATOM 702 C C . LEU A 1 99 ? 1.139 5.127 11.122 1.00 95.94 99 LEU A C 1
ATOM 704 O O . LEU A 1 99 ? 2.318 4.773 11.116 1.00 95.94 99 LEU A O 1
ATOM 708 N N . LEU A 1 100 ? 0.396 5.161 10.012 1.00 96.31 100 LEU A N 1
ATOM 709 C CA . LEU A 1 100 ? 0.919 4.816 8.687 1.00 96.31 100 LEU A CA 1
ATOM 710 C C . LEU A 1 100 ? 1.993 5.796 8.221 1.00 96.31 100 LEU A C 1
ATOM 712 O O . LEU A 1 100 ? 3.015 5.351 7.704 1.00 96.31 100 LEU A O 1
ATOM 716 N N . GLU A 1 101 ? 1.791 7.098 8.412 1.00 96.50 101 GLU A N 1
ATOM 717 C CA . GLU A 1 101 ? 2.781 8.129 8.082 1.00 96.50 101 GLU A CA 1
ATOM 718 C C . GLU A 1 101 ? 4.102 7.856 8.795 1.00 96.50 101 GLU A C 1
ATOM 720 O O . GLU A 1 101 ? 5.149 7.768 8.159 1.00 96.50 101 GLU A O 1
ATOM 725 N N . ARG A 1 102 ? 4.051 7.608 10.107 1.00 96.06 102 ARG A N 1
ATOM 726 C CA . ARG A 1 102 ? 5.251 7.356 10.907 1.00 96.06 102 ARG A CA 1
ATOM 727 C C . ARG A 1 102 ? 5.963 6.055 10.531 1.00 96.06 102 ARG A C 1
ATOM 729 O O . ARG A 1 102 ? 7.186 6.019 10.525 1.00 96.06 102 ARG A O 1
ATOM 736 N N . VAL A 1 103 ? 5.220 4.981 10.254 1.00 95.19 103 VAL A N 1
ATOM 737 C CA . VAL A 1 103 ? 5.810 3.655 9.974 1.00 95.19 103 VAL A CA 1
ATOM 738 C C . VAL A 1 103 ? 6.292 3.525 8.529 1.00 95.19 103 VAL A C 1
ATOM 740 O O . VAL A 1 103 ? 7.280 2.844 8.275 1.00 95.19 103 VAL A O 1
ATOM 743 N N . THR A 1 104 ? 5.601 4.151 7.575 1.00 94.50 104 THR A N 1
ATOM 744 C CA . THR A 1 104 ? 5.883 3.994 6.135 1.00 94.50 104 THR A CA 1
ATOM 745 C C . THR A 1 104 ? 6.528 5.221 5.498 1.00 94.50 104 THR A C 1
ATOM 747 O O . THR A 1 104 ? 6.887 5.167 4.324 1.00 94.50 104 THR A O 1
ATOM 750 N N . LEU A 1 105 ? 6.672 6.313 6.257 1.00 96.94 105 LEU A N 1
ATOM 751 C CA . LEU A 1 105 ? 7.273 7.584 5.840 1.00 96.94 105 LEU A CA 1
ATOM 752 C C . LEU A 1 105 ? 6.579 8.247 4.640 1.00 96.94 105 LEU A C 1
ATOM 754 O O . LEU A 1 105 ? 7.173 9.058 3.933 1.00 96.94 105 LEU A O 1
ATOM 758 N N . VAL A 1 106 ? 5.309 7.918 4.395 1.00 97.25 106 VAL A N 1
ATOM 759 C CA . VAL A 1 106 ? 4.494 8.607 3.388 1.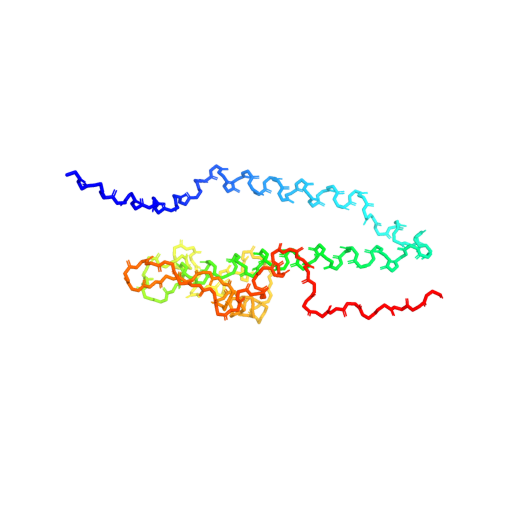00 97.25 106 VAL A CA 1
ATOM 760 C C . VAL A 1 106 ? 3.761 9.792 4.000 1.00 97.25 106 VAL A C 1
ATOM 762 O O . VAL A 1 106 ? 3.458 9.800 5.185 1.00 97.25 106 VAL A O 1
ATOM 765 N N . SER A 1 107 ? 3.397 10.767 3.171 1.00 97.19 107 SER A N 1
ATOM 766 C CA . SER A 1 107 ? 2.549 11.893 3.582 1.00 97.19 107 SER A CA 1
ATOM 767 C C . SER A 1 107 ? 1.154 11.433 4.043 1.00 97.19 107 SER A C 1
ATOM 769 O O . SER A 1 107 ? 0.594 10.501 3.446 1.00 97.19 107 SER A O 1
ATOM 771 N N . GLY A 1 108 ? 0.515 12.177 4.947 1.00 95.31 108 GLY A N 1
ATOM 772 C CA . GLY A 1 108 ? -0.866 11.917 5.369 1.00 95.31 108 GLY A CA 1
ATOM 773 C C . GLY A 1 108 ? -1.912 11.838 4.258 1.00 95.31 108 GLY A C 1
ATOM 774 O O . GLY A 1 108 ? -2.698 10.887 4.245 1.00 95.31 108 GLY A O 1
ATOM 775 N N . PRO A 1 109 ? -1.919 12.734 3.252 1.00 97.44 109 PRO A N 1
ATOM 776 C CA . PRO A 1 109 ? -2.810 12.601 2.099 1.00 97.44 109 PRO A CA 1
ATOM 777 C C . PRO A 1 109 ? -2.657 11.263 1.361 1.00 97.44 109 PRO A C 1
ATOM 779 O O . PRO A 1 109 ? -3.653 10.660 0.954 1.00 97.44 109 PRO A O 1
ATOM 782 N N . THR A 1 110 ? -1.425 10.759 1.235 1.00 97.50 110 THR A N 1
ATOM 783 C CA . THR A 1 110 ? -1.135 9.456 0.616 1.00 97.50 110 THR A CA 1
ATOM 784 C C . THR A 1 110 ? -1.649 8.300 1.472 1.00 97.50 110 THR A C 1
ATOM 786 O O . THR A 1 110 ? -2.332 7.417 0.947 1.00 97.50 110 THR A O 1
ATOM 789 N N . ALA A 1 111 ? -1.391 8.317 2.783 1.00 96.88 111 ALA A N 1
ATOM 790 C CA . ALA A 1 111 ? -1.917 7.313 3.709 1.00 96.88 111 ALA A CA 1
ATOM 791 C C . ALA A 1 111 ? -3.456 7.277 3.672 1.00 96.88 111 ALA A C 1
ATOM 793 O O . ALA A 1 111 ? -4.054 6.221 3.461 1.00 96.88 111 ALA A O 1
ATOM 794 N N . ASN A 1 112 ? -4.104 8.441 3.761 1.00 96.06 112 ASN A N 1
ATOM 795 C CA . ASN A 1 112 ? -5.560 8.575 3.697 1.00 96.06 112 ASN A CA 1
ATOM 796 C C . ASN A 1 112 ? -6.145 8.090 2.366 1.00 96.06 112 ASN A C 1
ATOM 798 O O . ASN A 1 112 ? -7.165 7.396 2.357 1.00 96.06 112 ASN A O 1
ATOM 802 N N . ARG A 1 113 ? -5.501 8.408 1.235 1.00 96.62 113 ARG A N 1
ATOM 803 C CA . ARG A 1 113 ? -5.921 7.916 -0.086 1.00 96.62 113 ARG A CA 1
ATOM 804 C C . ARG A 1 113 ? -5.877 6.388 -0.144 1.00 96.62 113 ARG A C 1
ATOM 806 O O . ARG A 1 113 ? -6.853 5.784 -0.585 1.00 96.62 113 ARG A O 1
ATOM 813 N N . ARG A 1 114 ? -4.792 5.773 0.338 1.00 96.31 114 ARG A N 1
ATOM 814 C CA . ARG A 1 114 ? -4.640 4.309 0.377 1.00 96.31 114 ARG A CA 1
ATOM 815 C C . ARG A 1 114 ? -5.680 3.651 1.280 1.00 96.31 114 ARG A C 1
ATOM 817 O O . ARG A 1 114 ? -6.334 2.713 0.842 1.00 96.31 114 ARG A O 1
ATOM 824 N N . MET A 1 115 ? -5.908 4.183 2.484 1.00 96.00 115 MET A N 1
ATOM 825 C CA . MET A 1 115 ? -6.939 3.670 3.398 1.00 96.00 115 MET A CA 1
ATOM 826 C C . MET A 1 115 ? -8.346 3.751 2.794 1.00 96.00 115 MET A C 1
ATOM 828 O O . MET A 1 115 ? -9.128 2.808 2.913 1.00 96.00 115 MET A O 1
ATOM 832 N N . ARG A 1 116 ? -8.686 4.871 2.140 1.00 94.44 116 ARG A N 1
ATOM 833 C CA . ARG A 1 116 ? -10.000 5.051 1.507 1.00 94.44 116 ARG A CA 1
ATOM 834 C C . ARG A 1 116 ? -10.211 4.069 0.361 1.00 94.44 116 ARG A C 1
ATOM 836 O O . ARG A 1 116 ? -11.260 3.437 0.312 1.00 94.44 116 ARG A O 1
ATOM 843 N N . LEU A 1 117 ? -9.223 3.935 -0.524 1.00 92.88 117 LEU A N 1
ATOM 844 C CA . LEU A 1 117 ? -9.282 2.982 -1.630 1.00 92.88 117 LEU A CA 1
ATOM 845 C C . LEU A 1 117 ? -9.379 1.544 -1.107 1.00 92.88 117 LEU A C 1
ATOM 847 O O . LEU A 1 117 ? -10.255 0.791 -1.513 1.00 92.88 117 LEU A O 1
ATOM 851 N N . GLY A 1 118 ? -8.541 1.182 -0.139 1.00 92.50 118 GLY A N 1
ATOM 852 C CA . GLY A 1 118 ? -8.494 -0.172 0.399 1.00 92.50 118 GLY A CA 1
ATOM 853 C C . GLY A 1 118 ? -9.775 -0.588 1.114 1.00 92.50 118 GLY A C 1
ATOM 854 O O . GLY A 1 118 ? -10.185 -1.740 1.015 1.00 92.50 118 GLY A O 1
ATOM 855 N N . ARG A 1 119 ? -10.486 0.354 1.744 1.00 90.81 119 ARG A N 1
ATOM 856 C CA . ARG A 1 119 ? -11.821 0.102 2.309 1.00 90.81 119 ARG A CA 1
ATOM 857 C C . ARG A 1 119 ? -12.829 -0.385 1.265 1.00 90.81 119 ARG A C 1
ATOM 859 O O . ARG A 1 119 ? -13.695 -1.174 1.617 1.00 90.81 119 ARG A O 1
ATOM 866 N N . GLN A 1 120 ? -12.721 0.081 0.022 1.00 88.62 120 GLN A N 1
ATOM 867 C CA . GLN A 1 120 ? -13.625 -0.291 -1.073 1.00 88.62 120 GLN A CA 1
ATOM 868 C C . GLN A 1 120 ? -13.235 -1.623 -1.734 1.00 88.62 120 GLN A C 1
ATOM 870 O O . GLN A 1 120 ? -14.074 -2.273 -2.355 1.00 88.62 120 GLN A O 1
ATOM 875 N N . LEU A 1 121 ? -11.961 -2.017 -1.627 1.00 87.00 121 LEU A N 1
ATOM 876 C CA . LEU A 1 121 ? -11.401 -3.188 -2.311 1.00 87.00 121 LEU A CA 1
ATOM 877 C C . LEU A 1 121 ? -11.233 -4.415 -1.416 1.00 87.00 121 LEU A C 1
ATOM 879 O O . LEU A 1 121 ? -11.073 -5.518 -1.928 1.00 87.00 121 LEU A O 1
ATOM 883 N N . ARG A 1 122 ? -11.246 -4.241 -0.095 1.00 84.12 122 ARG A N 1
ATOM 884 C CA . ARG A 1 122 ? -11.133 -5.353 0.851 1.00 84.12 122 ARG A CA 1
ATOM 885 C C . ARG A 1 122 ? -12.463 -6.090 1.013 1.00 84.12 122 ARG A C 1
ATOM 887 O O . ARG A 1 122 ? -13.526 -5.469 0.983 1.00 84.12 122 ARG A O 1
ATOM 894 N N . THR A 1 123 ? -12.383 -7.381 1.308 1.00 81.38 123 THR A N 1
ATOM 895 C CA . THR A 1 123 ? -13.510 -8.156 1.839 1.00 81.38 123 THR A CA 1
ATOM 896 C C . THR A 1 123 ? -13.889 -7.596 3.212 1.00 81.38 123 THR A C 1
ATOM 898 O O . THR A 1 123 ? -13.047 -7.466 4.104 1.00 81.38 123 THR A O 1
ATOM 901 N N . GLY A 1 124 ? -15.145 -7.184 3.362 1.00 80.12 124 GLY A N 1
ATOM 902 C CA . GLY A 1 124 ? -15.687 -6.693 4.624 1.00 80.12 124 GLY A CA 1
ATOM 903 C C . GLY A 1 124 ? -16.093 -7.831 5.558 1.00 80.12 124 GLY A C 1
ATOM 904 O O . GLY A 1 124 ? -15.966 -9.006 5.221 1.00 80.12 124 GLY A O 1
ATOM 905 N N . ARG A 1 125 ? -16.631 -7.474 6.726 1.00 80.88 125 ARG A N 1
ATOM 906 C CA . ARG A 1 125 ? -17.326 -8.410 7.616 1.00 80.88 125 ARG A CA 1
ATOM 907 C C . ARG A 1 125 ? -18.663 -7.826 8.045 1.00 80.88 125 ARG A C 1
ATOM 909 O O . ARG A 1 125 ? -18.754 -6.614 8.259 1.00 80.88 125 ARG A O 1
ATOM 916 N N . SER A 1 126 ? -19.681 -8.673 8.128 1.00 80.31 126 SER A N 1
ATOM 917 C CA . SER A 1 126 ? -21.004 -8.306 8.625 1.00 80.31 126 SER A CA 1
ATOM 918 C C . SER A 1 126 ? -20.947 -8.123 10.141 1.00 80.31 126 SER A C 1
ATOM 920 O O . SER A 1 126 ? -19.956 -8.476 10.784 1.00 80.31 126 SER A O 1
ATOM 922 N N . LEU A 1 127 ? -22.025 -7.613 10.740 1.00 77.25 127 LEU A N 1
ATOM 923 C CA . LEU A 1 127 ? -22.154 -7.591 12.202 1.00 77.25 127 LEU A CA 1
ATOM 924 C C . LEU A 1 127 ? -22.114 -9.004 12.810 1.00 77.25 127 LEU A C 1
ATOM 926 O O . LEU A 1 127 ? -21.661 -9.164 13.936 1.00 77.25 127 LEU A O 1
ATOM 930 N N . ALA A 1 128 ? -22.534 -10.019 12.048 1.00 83.81 128 ALA A N 1
ATOM 931 C CA . ALA A 1 128 ? -22.467 -11.427 12.428 1.00 83.81 128 ALA A CA 1
ATOM 932 C C . ALA A 1 128 ? -21.096 -12.075 12.135 1.00 83.81 128 ALA A C 1
ATOM 934 O O . ALA A 1 128 ? -20.904 -13.249 12.419 1.00 83.81 128 ALA A O 1
ATOM 935 N N . GLY A 1 129 ? -20.135 -11.330 11.575 1.00 78.94 129 GLY A N 1
ATOM 936 C CA . GLY A 1 129 ? -18.788 -11.816 11.257 1.00 78.94 129 GLY A CA 1
ATOM 937 C C . GLY A 1 129 ? -18.623 -12.407 9.855 1.00 78.94 129 GLY A C 1
ATOM 938 O O . GLY A 1 129 ? -17.489 -12.594 9.417 1.00 78.94 129 GLY A O 1
ATOM 939 N N . GLU A 1 130 ? -19.721 -12.617 9.128 1.00 83.81 130 GLU A N 1
ATOM 940 C CA . GLU A 1 130 ? -19.708 -13.178 7.771 1.00 83.81 130 GLU A CA 1
ATOM 941 C C . GLU A 1 130 ? -18.939 -12.300 6.772 1.00 83.81 130 GLU A C 1
ATOM 943 O O . GLU A 1 130 ? -19.056 -11.070 6.832 1.00 83.81 130 GLU A O 1
ATOM 948 N N . PRO A 1 131 ? -18.178 -12.886 5.830 1.00 83.50 131 PRO A N 1
ATOM 949 C CA . PRO A 1 131 ? -17.447 -12.125 4.827 1.00 83.50 131 PRO A CA 1
ATOM 950 C C . PRO A 1 131 ? -18.413 -11.398 3.884 1.00 83.50 131 PRO A C 1
ATOM 952 O O . PRO A 1 131 ? -19.307 -12.000 3.295 1.00 83.50 131 PRO A O 1
ATOM 955 N N . LEU A 1 132 ? -18.204 -10.093 3.700 1.00 85.00 132 LEU A N 1
ATOM 956 C CA . LEU A 1 132 ? -18.892 -9.320 2.665 1.00 85.00 132 LEU A CA 1
ATOM 957 C C . LEU A 1 132 ? -17.973 -9.141 1.460 1.00 85.00 132 LEU A C 1
ATOM 959 O O . LEU A 1 132 ? -16.817 -8.742 1.649 1.00 85.00 132 LEU A O 1
ATOM 963 N N . PRO A 1 133 ? -18.472 -9.351 0.229 1.00 83.50 133 PRO A N 1
ATOM 964 C CA . PRO A 1 133 ? -17.678 -9.088 -0.957 1.00 83.50 133 PRO A CA 1
ATOM 965 C C . PRO A 1 133 ? -17.240 -7.614 -0.994 1.00 83.50 133 PRO A C 1
ATOM 967 O O . PRO A 1 133 ? -17.936 -6.736 -0.470 1.00 83.50 133 PRO A O 1
ATOM 970 N N . PRO A 1 134 ? -16.083 -7.322 -1.607 1.00 86.88 134 PRO A N 1
ATOM 971 C CA . PRO A 1 134 ? -15.627 -5.950 -1.787 1.00 86.88 134 PRO A CA 1
ATOM 972 C C . PRO A 1 134 ? -16.618 -5.145 -2.634 1.00 86.88 134 PRO A C 1
ATOM 974 O O . PRO A 1 134 ? -17.315 -5.692 -3.486 1.00 86.88 134 PRO A O 1
ATOM 977 N N . THR A 1 135 ? -16.636 -3.822 -2.454 1.00 85.88 135 THR A N 1
ATOM 978 C CA . THR A 1 135 ? -17.499 -2.918 -3.236 1.00 85.88 135 THR A CA 1
ATOM 979 C C . THR A 1 135 ? -17.176 -2.976 -4.731 1.00 85.88 135 THR A C 1
ATOM 981 O O . THR A 1 135 ? -18.074 -2.854 -5.559 1.00 85.88 135 THR A O 1
ATOM 984 N N . PHE A 1 136 ? -15.905 -3.203 -5.081 1.00 83.19 136 PHE A N 1
ATOM 985 C CA . PHE A 1 136 ? -15.456 -3.353 -6.469 1.00 83.19 136 PHE A CA 1
ATOM 986 C C . PHE A 1 136 ? -14.626 -4.638 -6.659 1.00 83.19 136 PHE A C 1
ATOM 988 O O . PHE A 1 136 ? -13.393 -4.570 -6.693 1.00 83.19 136 PHE A O 1
ATOM 995 N N . PRO A 1 137 ? -15.266 -5.816 -6.811 1.00 81.06 137 PRO A N 1
ATOM 996 C CA . PRO A 1 137 ? -14.570 -7.104 -6.901 1.00 81.06 137 PRO A CA 1
ATOM 997 C C . PRO A 1 137 ? -13.618 -7.212 -8.095 1.00 81.06 137 PRO A C 1
ATOM 999 O O . PRO A 1 137 ? -12.474 -7.630 -7.936 1.00 81.06 137 PRO A O 1
ATOM 1002 N N . ALA A 1 138 ? -14.046 -6.761 -9.278 1.00 82.12 138 ALA A N 1
ATOM 1003 C CA . ALA A 1 138 ? -13.204 -6.775 -10.475 1.00 82.12 138 ALA A CA 1
ATOM 1004 C C . ALA A 1 138 ? -11.950 -5.899 -10.308 1.00 82.12 138 ALA A C 1
ATOM 1006 O O . ALA A 1 138 ? -10.855 -6.295 -10.699 1.00 82.12 138 ALA A O 1
ATOM 1007 N N . THR A 1 139 ? -12.089 -4.732 -9.671 1.00 81.88 139 THR A N 1
ATOM 1008 C CA . THR A 1 139 ? -10.961 -3.838 -9.378 1.00 81.88 139 THR A CA 1
ATOM 1009 C C . THR A 1 139 ? -10.011 -4.455 -8.359 1.00 81.88 139 THR A C 1
ATOM 1011 O O . THR A 1 139 ? -8.802 -4.334 -8.521 1.00 81.88 139 THR A O 1
ATOM 1014 N N . ALA A 1 140 ? -10.529 -5.141 -7.338 1.00 79.81 140 ALA A N 1
ATOM 1015 C CA . ALA A 1 140 ? -9.701 -5.835 -6.355 1.00 79.81 140 ALA A CA 1
ATOM 1016 C C . ALA A 1 140 ? -8.845 -6.934 -7.014 1.00 79.81 140 ALA A C 1
ATOM 1018 O O . ALA A 1 140 ? -7.640 -6.999 -6.770 1.00 79.81 140 ALA A O 1
ATOM 1019 N N . ILE A 1 141 ? -9.438 -7.727 -7.914 1.00 78.75 141 ILE A N 1
ATOM 1020 C CA . ILE A 1 141 ? -8.733 -8.767 -8.684 1.00 78.75 141 ILE A CA 1
ATOM 1021 C C . ILE A 1 141 ? -7.694 -8.149 -9.632 1.00 78.75 141 ILE A C 1
ATOM 1023 O O . ILE A 1 141 ? -6.547 -8.596 -9.680 1.00 78.75 141 ILE A O 1
ATOM 1027 N N . ALA A 1 142 ? -8.065 -7.100 -10.372 1.00 77.50 142 ALA A N 1
ATOM 1028 C CA . ALA A 1 142 ? -7.157 -6.426 -11.299 1.00 77.50 142 ALA A CA 1
ATOM 1029 C C . ALA A 1 142 ? -5.944 -5.820 -10.573 1.00 77.50 142 ALA A C 1
ATOM 1031 O O . ALA A 1 142 ? -4.809 -5.963 -11.023 1.00 77.50 142 ALA A O 1
ATOM 1032 N N . LEU A 1 143 ? -6.168 -5.209 -9.407 1.00 74.38 143 LEU A N 1
ATOM 1033 C CA . LEU A 1 143 ? -5.099 -4.648 -8.58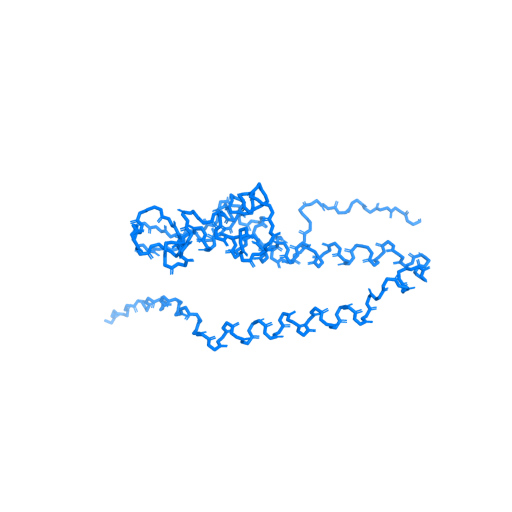6 1.00 74.38 143 LEU A CA 1
ATOM 1034 C C . LEU A 1 143 ? -4.163 -5.753 -8.072 1.00 74.38 143 LEU A C 1
ATOM 1036 O O . LEU A 1 143 ? -2.949 -5.629 -8.210 1.00 74.38 143 LEU A O 1
ATOM 1040 N N . ALA A 1 144 ? -4.717 -6.855 -7.553 1.00 72.56 144 ALA A N 1
ATOM 1041 C CA . ALA A 1 144 ? -3.939 -7.993 -7.057 1.00 72.56 144 ALA A CA 1
ATOM 1042 C C . ALA A 1 144 ? -3.074 -8.652 -8.147 1.00 72.56 144 ALA A C 1
ATOM 1044 O O . ALA A 1 144 ? -1.979 -9.129 -7.867 1.00 72.56 144 ALA A O 1
ATOM 1045 N N . THR A 1 145 ? -3.542 -8.645 -9.396 1.00 76.06 145 THR A N 1
ATOM 1046 C CA . THR A 1 145 ? -2.827 -9.231 -10.542 1.00 76.06 145 THR A CA 1
ATOM 1047 C C . THR A 1 145 ? -1.896 -8.244 -11.252 1.00 76.06 145 THR A C 1
ATOM 1049 O O . THR A 1 145 ? -1.069 -8.661 -12.059 1.00 76.06 145 THR A O 1
ATOM 1052 N N . GLY A 1 146 ? -1.976 -6.942 -10.954 1.00 72.31 146 GLY A N 1
ATOM 1053 C CA . GLY A 1 146 ? -1.252 -5.893 -11.687 1.00 72.31 146 GLY A CA 1
ATOM 1054 C C . GLY A 1 146 ? -1.859 -5.555 -13.054 1.00 72.31 146 GLY A C 1
ATOM 1055 O O . GLY A 1 146 ? -1.269 -4.786 -13.827 1.00 72.31 146 GLY A O 1
ATOM 1056 N N . ALA A 1 147 ? -3.037 -6.101 -13.361 1.00 76.31 147 ALA A N 1
ATOM 1057 C CA . ALA A 1 147 ? -3.755 -5.835 -14.594 1.00 76.31 147 ALA A CA 1
ATOM 1058 C C . ALA A 1 147 ? -4.294 -4.396 -14.605 1.00 76.31 147 ALA A C 1
ATOM 1060 O O . ALA A 1 147 ? -4.835 -3.897 -13.616 1.00 76.31 147 ALA A O 1
ATOM 1061 N N . SER A 1 148 ? -4.161 -3.704 -15.736 1.00 63.38 148 SER A N 1
ATOM 1062 C CA . SER A 1 148 ? -4.829 -2.420 -15.937 1.00 63.38 148 SER A CA 1
ATOM 1063 C C . SER A 1 148 ? -6.272 -2.659 -16.372 1.00 63.38 148 SER A C 1
ATOM 1065 O O . SER A 1 148 ? -6.524 -3.363 -17.343 1.00 63.38 148 SER A O 1
ATOM 1067 N N . THR A 1 149 ? -7.238 -2.010 -15.721 1.00 60.03 149 THR A N 1
ATOM 1068 C CA . THR A 1 149 ? -8.657 -2.063 -16.131 1.00 60.03 149 THR A CA 1
ATOM 1069 C C . THR A 1 149 ? -8.899 -1.428 -17.507 1.00 60.03 149 THR A C 1
ATOM 1071 O O . THR A 1 149 ? -9.958 -1.593 -18.104 1.00 60.03 149 THR A O 1
ATOM 1074 N N . ARG A 1 150 ? -7.919 -0.677 -18.023 1.00 50.62 150 ARG A N 1
ATOM 1075 C CA . ARG A 1 150 ? -7.947 -0.108 -19.365 1.00 50.62 150 ARG A CA 1
ATOM 1076 C C . ARG A 1 150 ? -7.226 -1.069 -20.319 1.00 50.62 150 ARG A C 1
ATOM 1078 O O . ARG A 1 150 ? -6.043 -1.330 -20.084 1.00 50.62 150 ARG A O 1
ATOM 1085 N N . PRO A 1 151 ? -7.885 -1.574 -21.378 1.00 44.72 151 PRO A N 1
ATOM 1086 C CA . PRO A 1 151 ? -7.192 -2.358 -22.390 1.00 44.72 151 PRO A CA 1
ATOM 1087 C C . PRO A 1 151 ? -6.121 -1.480 -23.045 1.00 44.72 151 PRO A C 1
ATOM 1089 O O . PRO A 1 151 ? -6.387 -0.327 -23.409 1.00 44.72 151 PRO A O 1
ATOM 1092 N N . MET A 1 152 ? -4.902 -2.012 -23.171 1.00 45.03 152 MET A N 1
ATOM 1093 C CA . MET A 1 152 ? -3.885 -1.428 -24.043 1.00 45.03 152 MET A CA 1
ATOM 1094 C C . MET A 1 152 ? -4.493 -1.371 -25.444 1.00 45.03 152 MET A C 1
ATOM 1096 O O . MET A 1 152 ? -4.807 -2.404 -26.030 1.00 45.03 152 MET A O 1
ATOM 1100 N N . ARG A 1 153 ? -4.708 -0.162 -25.971 1.00 45.41 153 ARG A N 1
ATOM 1101 C CA . ARG A 1 153 ? -4.971 -0.005 -27.402 1.00 45.41 153 ARG A CA 1
ATOM 1102 C C . ARG A 1 153 ? -3.702 -0.491 -28.093 1.00 45.41 153 ARG A C 1
ATOM 1104 O O . ARG A 1 153 ? -2.632 0.047 -27.822 1.00 45.41 153 ARG A O 1
ATOM 1111 N N . SER A 1 154 ? -3.805 -1.545 -28.890 1.00 49.09 154 SER A N 1
ATOM 1112 C CA . SER A 1 154 ? -2.698 -2.043 -29.697 1.00 49.09 154 SER A CA 1
ATOM 1113 C C . SER A 1 154 ? -2.203 -0.909 -30.599 1.00 49.09 154 SER A C 1
ATOM 1115 O O . SER A 1 154 ? -2.944 -0.461 -31.473 1.00 49.09 154 SER A O 1
ATOM 1117 N N . CYS A 1 155 ? -0.982 -0.420 -30.367 1.00 35.16 155 CYS A N 1
ATOM 1118 C CA . CYS A 1 155 ? -0.259 0.340 -31.384 1.00 35.16 155 CYS A CA 1
ATOM 1119 C C . CYS A 1 155 ? 0.070 -0.629 -32.529 1.00 35.16 155 CYS A C 1
ATOM 1121 O O . CYS A 1 155 ? 0.617 -1.697 -32.241 1.00 35.16 155 CYS A O 1
ATOM 1123 N N . PRO A 1 156 ? -0.265 -0.311 -33.789 1.00 53.34 156 PRO A N 1
ATOM 1124 C CA . PRO A 1 156 ? 0.252 -1.074 -34.915 1.00 53.34 156 PRO A CA 1
ATOM 1125 C C . PRO A 1 156 ? 1.773 -0.860 -34.995 1.00 53.34 156 PRO A C 1
ATOM 1127 O O . PRO A 1 156 ? 2.244 0.258 -34.772 1.00 53.34 156 PRO A O 1
ATOM 1130 N N . LEU A 1 157 ? 2.507 -1.954 -35.225 1.00 49.88 157 LEU A N 1
ATOM 1131 C CA . LEU A 1 157 ? 3.929 -1.946 -35.587 1.00 49.88 157 LEU A CA 1
ATOM 1132 C C . LEU A 1 157 ? 4.103 -1.433 -37.018 1.00 49.88 157 LEU A C 1
ATOM 1134 O O . LEU A 1 157 ? 3.220 -1.750 -37.849 1.00 49.88 157 LEU A O 1
#

Secondary structure (DSSP, 8-state):
--PPPPPPPP--PPPHHHHHHHHHHHHHHHHHHHHHT-HHHHTT-STTHHHHHHHHHHHHHHHHHHHHHHHHHHHHTT-GGGGGGSHHHHTT-SSHHHHHHHHH---HHHHHHHHHHHHHHS-EE-TTSPEEPPSSHHHHHHHHHT--SS-------

Radius of gyration: 19.9 Å; chains: 1; bounding box: 51×52×59 Å

pLDDT: mean 80.89, std 17.21, range [32.81, 97.5]

Sequence (157 aa):
MTSLPETPAADAAPGPSAAACAVAELRALAAGLGESLRYSAVRRFDDGLLRVATAVEVLGRQVDALRVATAAEVADRSRPELGTGRLSAKRGGRTPGELLERVTLVSGPTANRRMRLGRQLRTGRSLAGEPLPPTFPATAIALATGASTRPMRSCPL

=== Feature glossary ===
The record interleaves many kinds of information about one protein. Here is each kind framed as the question it answers.

Q: What known structures does this most resemble?
A: Structural nearest neighbors (via Foldseek easy-search vs the PDB). Reported per hit: target PDB id, E-value, and alignment TM-score. A TM-score above ~0.5 is the conventional threshold for 'same fold'.

Q: Where is each backbone atom in 3D?
A: The mmCIF table is the protein's shape written out atom by atom. For each backbone N, Cα, C, and carbonyl O, it records an (x, y, z) coordinate triple in Å plus the residue type, chain letter, and residue number.

Q: What are the backbone torsion angles?
A: The φ/ψ torsion pair specifies the backbone conformation at each residue. φ rotates about the N–Cα bond, ψ about the Cα–C bond. Steric clashes forbid most of the (φ, ψ) plane — the allowed regions (α-helix basin, β-sheet basin, left-handed helix) are the Ramachandran-allowed regions.

Q: Which residues are buried vs exposed?
A: Solvent-accessible surface area (SASA) is the area in Å² traced out by the centre of a 1.4 Å probe sphere (a water molecule) rolled over the protein's van der Waals surface (Shrake–Rupley / Lee–Richards construction). Buried residues have near-zero SASA; fully exposed residues can exceed 200 Å². The total SASA scales roughly with the number of surface residues.

Q: How confident is the AlphaFold model at each residue?
A: pLDDT is the predicted lDDT-Cα score: AlphaFold's confidence that the local environment of each residue (all inter-atomic distances within 15 Å) is correctly placed. It is a per-residue number between 0 and 100, with higher meaning more reliable.

Q: What does the local fold look like, residue by residue?
A: 3Di is Foldseek's structural alphabet. Each residue is assigned one of twenty discrete states based on how its Cα sits relative to its spatial (not sequential) neighbors. Aligning 3Di strings finds structural homologs roughly as well as full 3D superposition, but orders of magnitude faster.

Q: How big and how compact is the whole molecule?
A: Radius of gyration 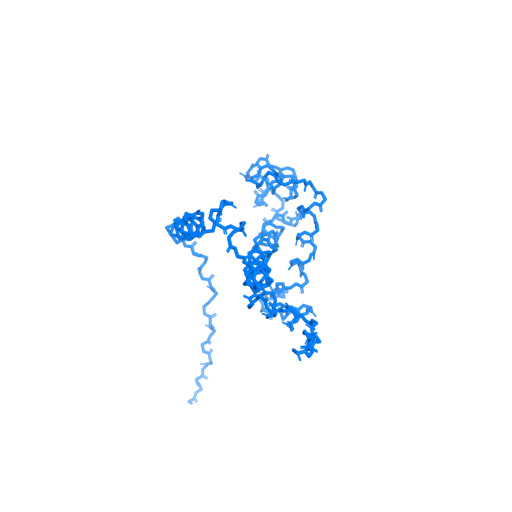(Rg) is the root-mean-square distance of Cα atoms from their centroid — a single number for overall size and compactness. A globular domain of N residues has Rg ≈ 2.2·N^0.38 Å; an extended or disordered chain has a much larger Rg. The Cα contact count is the number of residue pairs whose Cα atoms are within 8 Å and are more than four positions apart in sequence — a standard proxy for tertiary packing density. The bounding box is the smallest axis-aligned box enclosing all Cα atoms.

Q: Which residues are in helices, strands, or loops?
A: DSSP 8-state secondary structure assigns each residue one of H (α-helix), G (3₁₀-helix), I (π-helix), E (extended β-strand), B (isolated β-bridge), T (hydrogen-bonded turn), S (bend), or '-' (coil). The assignment is computed from backbone hydrogen-bond geometry via the Kabsch–Sander algorithm.

Q: How mobile is each atom in the crystal?
A: Crystallographic B-factors measure how much each atom's electron density is smeared out, in Å². They rise in mobile loops and surface residues and fall in the buried interior. In AlphaFold models this column is repurposed to hold pLDDT instead.

Q: What if only a Cα trace is available?
A: P-SEA three-state annotation labels each residue as helix, strand, or coil based purely on the geometry of the Cα trace. It serves as a fallback when the full backbone (and thus DSSP) is unavailable.

Q: What family and function is it annotated with?
A: Database cross-references. InterPro integrates a dozen dom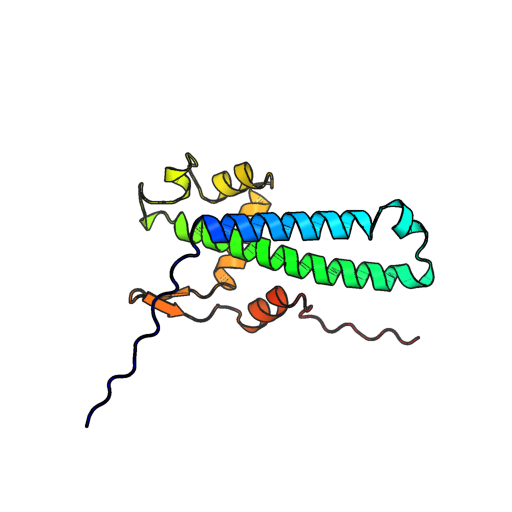ain/family signature databases into unified entries with residue-range hits. GO terms attach function/process/location labels with evidence codes. CATH codes position the fold in a four-level structural taxonomy. Organism is the NCBI-taxonomy species name.

Q: Are the domains correctly placed relative to each other?
A: Predicted Aligned Error (PAE) is an AlphaFold confidence matrix: entry (i, j) is the expected error in the position of residue j, in ångströms, when the prediction is superimposed on the true structure at residue i. Low PAE within a block of residues means that block is internally rigid and well-predicted; high PAE between two blocks means their relative placement is uncertain even if each block individually is confident.

Q: What do the diagnostic plots show?
A: Three diagnostic plots accompany the record. The Cα contact map visualizes the tertiary structure as a 2D adjacency matrix (8 Å cutoff, sequence-local contacts suppressed). The Ramachandran plot shows the distribution of backbone (φ, ψ) torsions, with points in the α and β basins reflecting s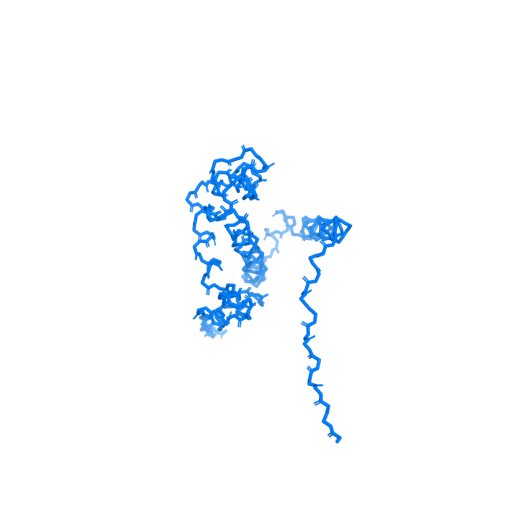econdary structure content. The PAE plot shows AlphaFold's inter-residue confidence as a color matrix.

Q: What is the amino-acid chain?
A: Primary structure: the covalent order of the twenty standard amino acids along the backbone. Two proteins with the same sequence will (almost always) fold to the same structure; two with 30% identity often share a fold but not the details.

Q: What do the rendered images show?
A: The six renders are orthographic views along the three Cartesian axes in both directions. Representation (cartoon, sticks, or surface) and color scheme (sequence-rainbow or by-chain) vary across proteins so the training set covers all the common visualization conventions.